Protein AF-A0A166WUS9-F1 (afdb_monomer_lite)

Secondary structure (DSSP, 8-state):
-HHHHHHHHHHHHHHHHHHHHHHHHHHHHHHHHTTTT-SHHHHHHHHHHHHHHHHHHHHHHH-S--HHHHHHHHH----

Sequence (79 aa):
MEMLKARKIFRLLAIFLALPLWVITTVILFAIMIEQYNGSYTWLSFIGALSGALGFSYVAVRGYMPRILFELFRLTPLK

Radius of gyration: 15.94 Å; chains: 1; bounding box: 35×32×43 Å

Foldseek 3Di:
DVVVVLLVVLLVVLVVQLVVLVVVLVVLVVCVVVVVDPDPVSVVVNVVSVVSNVQSVVCNVVSDRPVVVVVVVVPDDDD

Organism: NCBI:txid1365250

pLDDT: mean 75.2, std 13.67, range [41.72, 91.81]

Structure (mmCIF, N/CA/C/O backbone):
data_AF-A0A166WU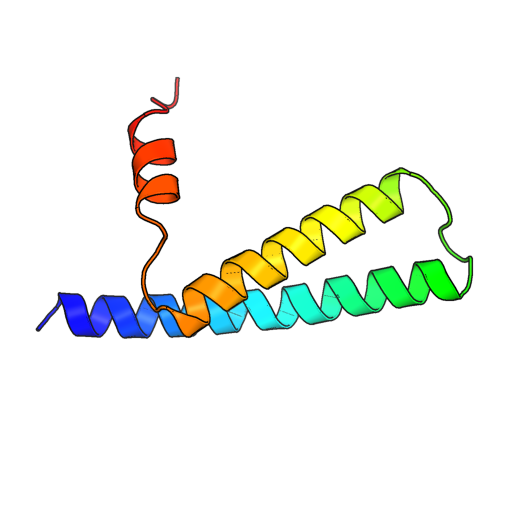S9-F1
#
_entry.id   AF-A0A166WUS9-F1
#
loop_
_atom_site.group_PDB
_atom_site.id
_atom_site.type_symbol
_atom_site.label_atom_id
_atom_site.label_alt_id
_atom_site.label_comp_id
_atom_site.label_asym_id
_atom_site.label_entity_id
_atom_site.label_seq_id
_atom_site.pdbx_PDB_ins_code
_atom_site.Cartn_x
_atom_site.Cartn_y
_atom_site.Cartn_z
_atom_site.occupancy
_atom_site.B_iso_or_equiv
_atom_site.auth_seq_id
_atom_site.auth_comp_id
_atom_site.auth_asym_id
_atom_site.auth_atom_id
_atom_site.pdbx_PDB_model_num
ATOM 1 N N . MET A 1 1 ? -19.724 6.851 24.040 1.00 46.47 1 MET A N 1
ATOM 2 C CA . MET A 1 1 ? -20.150 6.323 22.717 1.00 46.47 1 MET A CA 1
ATOM 3 C C . MET A 1 1 ? -19.384 6.938 21.535 1.00 46.47 1 MET A C 1
ATOM 5 O O . MET A 1 1 ? -19.232 6.260 20.527 1.00 46.47 1 MET A O 1
ATOM 9 N N . GLU A 1 2 ? -18.835 8.151 21.666 1.00 53.19 2 GLU A N 1
ATOM 10 C CA . GLU A 1 2 ? -18.023 8.858 20.651 1.00 53.19 2 GLU A CA 1
ATOM 11 C C . GLU A 1 2 ? -16.827 8.047 20.102 1.00 53.19 2 GLU A C 1
ATOM 13 O O . GLU A 1 2 ? -16.660 7.906 18.891 1.00 53.19 2 GLU A O 1
ATOM 18 N N . MET A 1 3 ? -16.031 7.418 20.980 1.00 51.91 3 MET A N 1
ATOM 19 C CA . MET A 1 3 ? -14.824 6.676 20.571 1.00 51.91 3 MET A CA 1
ATOM 20 C C . MET A 1 3 ? -15.113 5.475 19.654 1.00 51.91 3 MET A C 1
ATOM 22 O O . MET A 1 3 ? -14.300 5.142 18.792 1.00 51.91 3 MET A O 1
ATOM 26 N N . LEU A 1 4 ? -16.280 4.834 19.794 1.00 56.78 4 LEU A N 1
ATOM 27 C CA . LEU A 1 4 ? -16.693 3.722 18.928 1.00 56.78 4 LEU A CA 1
ATOM 28 C C . LEU A 1 4 ? -17.124 4.203 17.534 1.00 56.78 4 LEU A C 1
ATOM 30 O O 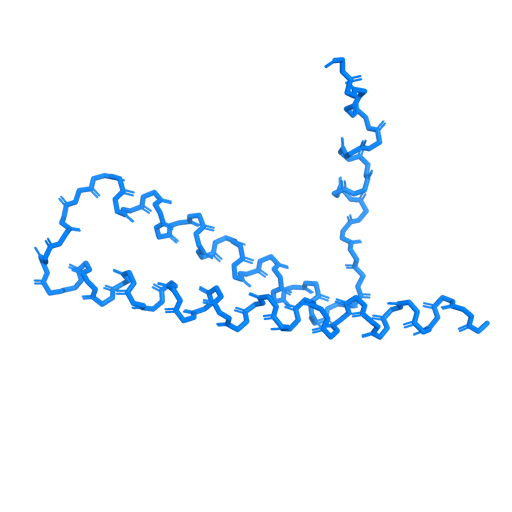. LEU A 1 4 ? -16.902 3.489 16.554 1.00 56.78 4 LEU A O 1
ATOM 34 N N . LYS A 1 5 ? -17.703 5.408 17.425 1.00 59.44 5 LYS A N 1
ATOM 35 C CA . LYS A 1 5 ? -18.040 6.033 16.136 1.00 59.44 5 LYS A CA 1
ATOM 36 C C . LYS A 1 5 ? -16.784 6.465 15.386 1.00 59.44 5 LYS A C 1
ATOM 38 O O . LYS A 1 5 ? -16.631 6.087 14.227 1.00 59.44 5 LYS A O 1
ATOM 43 N N . ALA A 1 6 ? -15.860 7.156 16.059 1.00 62.34 6 ALA A N 1
ATOM 44 C CA . ALA A 1 6 ? -14.579 7.549 15.472 1.00 62.34 6 ALA A CA 1
ATOM 45 C C . ALA A 1 6 ? -13.830 6.328 14.916 1.00 62.34 6 ALA A C 1
ATOM 47 O O . ALA A 1 6 ? -13.393 6.330 13.768 1.00 62.34 6 ALA A O 1
ATOM 48 N N . ARG A 1 7 ? -13.798 5.226 15.679 1.00 64.62 7 ARG A N 1
ATOM 49 C CA . ARG A 1 7 ? -13.196 3.953 15.257 1.00 64.62 7 ARG A CA 1
ATOM 50 C C . ARG A 1 7 ? -13.753 3.433 13.928 1.00 64.62 7 ARG A C 1
ATOM 52 O O . ARG A 1 7 ? -12.986 3.021 13.065 1.00 64.62 7 ARG A O 1
ATOM 59 N N . LYS A 1 8 ? -15.080 3.444 13.756 1.00 69.25 8 LYS A N 1
ATOM 60 C CA . LYS A 1 8 ? -15.733 2.992 12.515 1.00 69.25 8 LYS A CA 1
ATOM 61 C C . LYS A 1 8 ? -15.406 3.906 11.333 1.00 69.25 8 LYS A C 1
ATOM 63 O O . LYS A 1 8 ? -15.149 3.396 10.249 1.00 69.25 8 LYS A O 1
ATOM 68 N N . ILE A 1 9 ? -15.361 5.219 11.555 1.00 75.12 9 ILE A N 1
ATOM 69 C CA . ILE A 1 9 ? -15.047 6.213 10.519 1.00 75.12 9 ILE A CA 1
ATOM 70 C C . ILE A 1 9 ? -13.602 6.057 10.035 1.00 75.12 9 ILE A C 1
ATOM 72 O O . ILE A 1 9 ? -13.378 5.942 8.835 1.00 75.12 9 ILE A O 1
ATOM 76 N N . PHE A 1 10 ? -12.630 5.953 10.947 1.00 72.69 10 PHE A N 1
ATOM 77 C CA . PHE A 1 10 ? -11.226 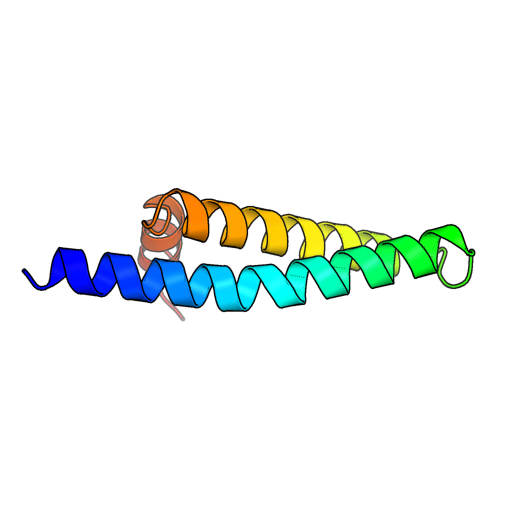5.727 10.581 1.00 72.69 10 PHE A CA 1
ATOM 78 C C . PHE A 1 10 ? -11.025 4.421 9.818 1.00 72.69 10 PHE A C 1
ATOM 80 O O . PHE A 1 10 ? -10.232 4.362 8.884 1.00 72.69 10 PHE A O 1
ATOM 87 N N . ARG A 1 11 ? -11.770 3.378 10.189 1.00 74.38 11 ARG A N 1
ATOM 88 C CA . ARG A 1 11 ? -11.738 2.091 9.496 1.00 74.38 11 ARG A CA 1
ATOM 89 C C . ARG A 1 11 ? -12.236 2.215 8.058 1.00 74.38 11 ARG A C 1
ATOM 91 O O . ARG A 1 11 ? -11.597 1.704 7.148 1.00 74.38 11 ARG A O 1
ATOM 98 N N . LEU A 1 12 ? -13.347 2.920 7.860 1.00 80.88 12 LEU A N 1
ATOM 99 C CA . LEU A 1 12 ? -13.961 3.119 6.548 1.00 80.88 12 LEU A CA 1
ATOM 100 C C . LEU A 1 12 ? -13.088 4.005 5.650 1.00 80.88 12 LEU A C 1
ATOM 102 O O . LEU A 1 12 ? -12.875 3.676 4.488 1.00 80.88 12 LEU A O 1
ATOM 106 N N . LEU A 1 13 ? -12.497 5.058 6.221 1.00 81.69 13 LEU A N 1
ATOM 107 C CA . LEU A 1 13 ? -11.538 5.921 5.535 1.00 81.69 13 LEU A CA 1
ATOM 108 C C . LEU A 1 13 ? -10.274 5.147 5.128 1.00 81.69 13 LEU A C 1
ATOM 110 O O . LEU A 1 13 ? -9.800 5.277 4.005 1.00 81.69 13 LEU A O 1
ATOM 114 N N . ALA A 1 14 ? -9.762 4.286 6.010 1.00 81.00 14 ALA A N 1
ATOM 115 C CA . ALA A 1 14 ? -8.604 3.451 5.717 1.00 81.00 14 ALA A CA 1
ATOM 116 C C . ALA A 1 14 ? -8.884 2.421 4.612 1.00 81.00 14 ALA A C 1
ATOM 118 O O . ALA A 1 14 ? -8.027 2.217 3.762 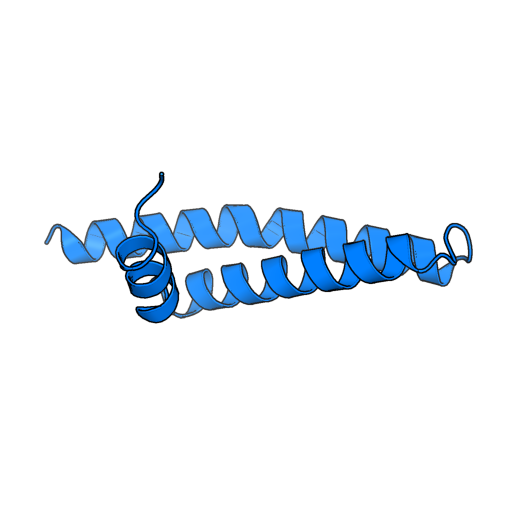1.00 81.00 14 ALA A O 1
ATOM 119 N N . ILE A 1 15 ? -10.079 1.817 4.570 1.00 82.94 15 ILE A N 1
ATOM 120 C CA . ILE A 1 15 ? -10.491 0.938 3.459 1.00 82.94 15 ILE A CA 1
ATOM 121 C C . ILE A 1 15 ? -10.544 1.730 2.150 1.00 82.94 15 ILE A C 1
ATOM 123 O O . ILE A 1 15 ? -10.022 1.279 1.131 1.00 82.94 15 ILE A O 1
ATOM 127 N N . PHE A 1 16 ? -11.139 2.923 2.196 1.00 86.75 16 PHE A N 1
ATOM 128 C CA . PHE A 1 16 ? -11.282 3.786 1.031 1.00 86.75 16 PHE A CA 1
ATOM 129 C C . PHE A 1 16 ? -9.932 4.244 0.465 1.00 86.75 16 PHE A C 1
ATOM 131 O O . PHE A 1 16 ? -9.811 4.384 -0.743 1.00 86.75 16 PHE A O 1
ATOM 138 N N . LEU A 1 17 ? -8.910 4.427 1.310 1.00 83.75 17 LEU A N 1
ATOM 139 C CA . LEU A 1 17 ? -7.538 4.708 0.870 1.00 83.75 17 LEU A CA 1
ATOM 140 C C . LEU A 1 17 ? -6.748 3.452 0.476 1.00 83.75 17 LEU A C 1
ATOM 142 O O . LEU A 1 17 ? -5.944 3.508 -0.452 1.00 83.75 17 LEU A O 1
ATOM 146 N N . ALA A 1 18 ? -6.959 2.319 1.147 1.00 85.38 18 ALA A N 1
ATOM 147 C CA . ALA A 1 18 ? -6.232 1.086 0.857 1.00 85.38 18 ALA A CA 1
ATOM 148 C C . ALA A 1 18 ? -6.562 0.543 -0.540 1.00 85.38 18 ALA A C 1
ATOM 150 O O . ALA A 1 18 ? -5.656 0.121 -1.253 1.00 85.38 18 ALA A O 1
ATOM 151 N N . LEU A 1 19 ? -7.835 0.578 -0.948 1.00 86.31 19 LEU A N 1
ATOM 152 C CA . LEU A 1 19 ? -8.282 0.085 -2.256 1.00 86.31 19 LEU A CA 1
ATOM 153 C C . LEU A 1 19 ? -7.560 0.746 -3.449 1.00 86.31 19 LEU A C 1
ATOM 155 O O . LEU A 1 19 ? -6.949 0.017 -4.231 1.00 86.31 19 LEU A O 1
ATOM 159 N N . PRO A 1 20 ? -7.560 2.084 -3.611 1.00 88.94 20 PRO A N 1
ATOM 160 C CA . PRO A 1 20 ? -6.858 2.730 -4.716 1.00 88.94 20 PRO A CA 1
ATOM 161 C C . PRO A 1 20 ? -5.343 2.527 -4.633 1.00 88.94 20 PRO A C 1
ATOM 163 O O . PRO A 1 20 ? -4.705 2.361 -5.668 1.00 88.94 20 PRO A O 1
ATOM 166 N N . LEU A 1 21 ? -4.759 2.464 -3.430 1.00 88.62 21 LEU A N 1
ATOM 167 C CA . LEU A 1 21 ? -3.335 2.157 -3.267 1.00 88.62 21 LEU A CA 1
ATOM 168 C C . LEU A 1 21 ? -2.987 0.742 -3.737 1.00 88.62 21 LEU A C 1
ATOM 170 O O . LEU A 1 21 ? -1.968 0.565 -4.402 1.00 88.62 21 LEU A O 1
ATOM 174 N N . TRP A 1 22 ? -3.836 -0.251 -3.464 1.00 90.12 22 TRP A N 1
ATOM 175 C CA . TRP A 1 22 ? -3.677 -1.598 -4.013 1.00 90.12 22 TRP A CA 1
ATOM 176 C C . TRP A 1 22 ? -3.768 -1.601 -5.539 1.00 90.12 22 TRP A C 1
ATOM 178 O O . TRP A 1 22 ? -2.910 -2.198 -6.185 1.00 90.12 22 TRP A O 1
ATOM 188 N N . VAL A 1 23 ? -4.728 -0.875 -6.122 1.00 91.81 23 VAL A N 1
ATOM 189 C CA . VAL A 1 23 ? -4.849 -0.742 -7.584 1.00 91.81 23 VAL A CA 1
ATOM 190 C C . VAL A 1 23 ? -3.579 -0.133 -8.181 1.00 91.81 23 VAL A C 1
ATOM 192 O O . VAL A 1 23 ? -2.973 -0.737 -9.064 1.00 91.81 23 VAL A O 1
ATOM 195 N N . ILE A 1 24 ? -3.110 1.003 -7.658 1.00 89.69 24 ILE A N 1
ATOM 196 C CA . ILE A 1 24 ? -1.872 1.657 -8.112 1.00 89.69 24 ILE A CA 1
ATOM 197 C C . ILE A 1 24 ? -0.681 0.697 -8.009 1.00 89.69 24 ILE A C 1
ATOM 199 O O . ILE A 1 24 ? 0.078 0.549 -8.963 1.00 89.69 24 ILE A O 1
ATOM 203 N N . THR A 1 25 ? -0.551 -0.005 -6.883 1.00 90.44 25 THR A N 1
ATOM 204 C CA . THR A 1 25 ? 0.526 -0.978 -6.657 1.00 90.44 25 THR A CA 1
ATOM 205 C C . THR A 1 25 ? 0.502 -2.092 -7.708 1.00 90.44 25 THR A C 1
ATOM 207 O O . THR A 1 25 ? 1.544 -2.420 -8.271 1.00 90.44 25 THR A O 1
ATOM 210 N N . THR A 1 26 ? -0.677 -2.636 -8.032 1.00 90.00 26 THR A N 1
ATOM 211 C CA . THR A 1 26 ? -0.815 -3.675 -9.067 1.00 90.00 26 THR A CA 1
ATOM 212 C C . THR A 1 26 ? -0.517 -3.163 -10.474 1.00 90.00 26 THR A C 1
ATOM 214 O O . THR A 1 26 ? 0.142 -3.862 -11.239 1.00 90.00 26 THR A O 1
ATOM 217 N N . VAL A 1 27 ? -0.929 -1.935 -10.807 1.00 90.31 27 VAL A N 1
ATOM 218 C CA . VAL A 1 27 ? -0.642 -1.310 -12.107 1.00 90.31 27 VAL A CA 1
ATOM 219 C C . VAL A 1 27 ? 0.859 -1.084 -12.277 1.00 90.31 27 VAL A C 1
ATOM 221 O O . VAL A 1 27 ? 1.408 -1.415 -13.325 1.00 90.31 27 VAL A O 1
ATOM 224 N N . ILE A 1 28 ? 1.541 -0.582 -11.242 1.00 86.88 28 ILE A N 1
ATOM 225 C CA . ILE A 1 28 ? 2.997 -0.395 -11.272 1.00 86.88 28 ILE A CA 1
ATOM 226 C C . ILE A 1 28 ? 3.705 -1.747 -11.415 1.00 86.88 28 ILE A C 1
ATOM 228 O O . ILE A 1 28 ? 4.608 -1.872 -12.238 1.00 86.88 28 ILE A O 1
ATOM 232 N N . LEU A 1 29 ? 3.279 -2.774 -10.669 1.00 88.19 29 LEU A N 1
ATOM 233 C CA . LEU A 1 29 ? 3.852 -4.118 -10.783 1.00 88.19 29 LEU A CA 1
ATOM 234 C C . LEU A 1 29 ? 3.692 -4.682 -12.203 1.00 88.19 29 LEU A C 1
ATOM 236 O O . LEU A 1 29 ? 4.631 -5.252 -12.753 1.00 88.19 29 LEU A O 1
ATOM 240 N N . PHE A 1 30 ? 2.518 -4.495 -12.809 1.00 88.88 30 PHE A N 1
ATOM 241 C CA . PHE A 1 30 ? 2.252 -4.925 -14.178 1.00 88.88 30 PHE A CA 1
ATOM 242 C C . PHE A 1 30 ? 3.138 -4.184 -15.186 1.00 88.88 30 PHE A C 1
ATOM 244 O O . PHE A 1 30 ? 3.722 -4.815 -16.062 1.00 88.88 30 PHE A O 1
ATOM 251 N N . ALA A 1 31 ? 3.309 -2.871 -15.015 1.00 85.81 31 ALA A N 1
ATOM 252 C CA . ALA A 1 31 ? 4.174 -2.042 -15.851 1.00 85.81 31 ALA A CA 1
ATOM 253 C C . ALA A 1 31 ? 5.664 -2.434 -15.754 1.00 85.81 31 ALA A C 1
ATOM 255 O O . ALA A 1 31 ? 6.394 -2.342 -16.742 1.00 85.81 31 ALA A O 1
ATOM 256 N N . ILE A 1 32 ? 6.110 -2.904 -14.583 1.00 86.06 32 ILE A N 1
ATOM 257 C CA . ILE A 1 32 ? 7.450 -3.478 -14.390 1.00 86.06 32 ILE A CA 1
ATOM 258 C C . ILE A 1 32 ? 7.561 -4.841 -15.094 1.00 86.06 32 ILE A C 1
ATOM 260 O O . ILE A 1 32 ? 8.546 -5.085 -15.783 1.00 86.06 32 ILE A O 1
ATOM 264 N N . MET A 1 33 ? 6.552 -5.712 -14.959 1.00 85.69 33 MET A N 1
ATOM 265 C CA . MET A 1 33 ? 6.546 -7.065 -15.545 1.00 85.69 33 MET A CA 1
ATOM 266 C C . MET A 1 33 ? 6.617 -7.074 -17.075 1.00 85.69 33 MET A C 1
ATOM 268 O O . MET A 1 33 ? 7.224 -7.971 -17.647 1.00 85.69 33 MET A O 1
ATOM 272 N N . ILE A 1 34 ? 6.014 -6.087 -17.740 1.00 89.44 34 ILE A N 1
ATOM 273 C CA . ILE A 1 34 ? 6.072 -5.942 -19.206 1.00 89.44 34 ILE A CA 1
ATOM 274 C C . ILE A 1 34 ? 7.302 -5.152 -19.685 1.00 89.44 34 ILE A C 1
ATOM 276 O O . ILE A 1 34 ? 7.325 -4.691 -20.822 1.00 89.44 34 ILE A O 1
ATOM 280 N N . GLU A 1 35 ? 8.288 -4.941 -18.806 1.00 79.69 35 GLU A N 1
ATOM 281 C CA . GLU A 1 35 ? 9.535 -4.198 -19.046 1.00 79.69 35 GLU A CA 1
ATOM 282 C C . GLU A 1 35 ? 9.354 -2.757 -19.563 1.00 79.69 35 GLU A C 1
ATOM 284 O O . GLU A 1 35 ? 10.321 -2.107 -19.958 1.00 79.69 35 GLU A O 1
ATOM 289 N N . GLN A 1 36 ? 8.138 -2.198 -19.497 1.00 72.31 36 GLN A N 1
ATOM 290 C CA . GLN A 1 36 ? 7.869 -0.821 -19.928 1.00 72.31 36 GLN A CA 1
ATOM 291 C C . GLN A 1 36 ? 8.629 0.207 -19.084 1.00 72.31 36 GLN A C 1
ATOM 293 O O . GLN A 1 36 ? 8.972 1.278 -19.582 1.00 72.31 36 GLN A O 1
ATOM 298 N N . TYR A 1 37 ? 8.884 -0.101 -17.808 1.00 67.44 37 TYR A N 1
ATOM 299 C CA . TYR A 1 37 ? 9.510 0.823 -16.866 1.00 67.44 37 TYR A CA 1
ATOM 300 C C . TYR A 1 37 ? 10.471 0.107 -15.912 1.00 67.44 37 TYR A C 1
ATOM 302 O O . TYR A 1 37 ? 10.144 -0.140 -14.752 1.00 67.44 37 TYR A O 1
ATOM 310 N N . ASN A 1 38 ? 11.690 -0.175 -16.377 1.00 69.19 38 ASN A N 1
ATOM 311 C CA . ASN A 1 38 ? 12.736 -0.823 -15.578 1.00 69.19 38 ASN A CA 1
ATOM 312 C C . ASN A 1 38 ? 13.744 0.193 -15.001 1.00 69.19 38 ASN A C 1
ATOM 314 O O . ASN A 1 38 ? 14.934 0.175 -15.306 1.00 69.19 38 ASN A O 1
ATOM 318 N N . GLY A 1 39 ? 13.242 1.146 -14.211 1.00 77.88 39 GLY A N 1
ATOM 319 C CA . GLY A 1 39 ? 14.049 2.187 -13.569 1.00 77.88 39 GLY A CA 1
ATOM 320 C C . GLY A 1 39 ? 13.973 2.116 -12.046 1.00 77.88 39 GLY A C 1
ATOM 321 O O . GLY A 1 39 ? 12.934 1.767 -11.484 1.00 77.88 39 GLY A O 1
ATOM 322 N N . SER A 1 40 ? 15.046 2.518 -11.356 1.00 79.00 40 SER A N 1
ATOM 323 C CA . SER A 1 40 ? 15.089 2.579 -9.884 1.00 79.00 40 SER A CA 1
ATOM 324 C C . SER A 1 40 ? 13.963 3.436 -9.293 1.00 79.00 40 SER A C 1
ATOM 326 O O . SER A 1 40 ? 13.465 3.149 -8.208 1.00 79.00 40 SER A O 1
ATOM 328 N N . TYR A 1 41 ? 13.518 4.461 -10.026 1.00 81.00 41 TYR A N 1
ATOM 329 C CA . TYR A 1 41 ? 12.391 5.306 -9.632 1.00 81.00 41 TYR A CA 1
ATOM 330 C C . TYR A 1 41 ? 11.064 4.531 -9.588 1.00 81.00 41 TYR A C 1
ATOM 332 O O . TYR A 1 41 ? 10.321 4.649 -8.619 1.00 81.00 41 TYR A O 1
ATOM 340 N N . THR A 1 42 ? 10.797 3.675 -10.577 1.00 81.25 42 THR A N 1
ATOM 341 C CA . THR A 1 42 ? 9.581 2.849 -10.643 1.00 81.25 42 THR A CA 1
ATOM 342 C C . THR A 1 42 ? 9.503 1.875 -9.471 1.00 81.25 42 THR A C 1
ATOM 344 O O . THR A 1 42 ? 8.448 1.709 -8.860 1.00 81.25 42 THR A O 1
ATOM 347 N N . TRP A 1 43 ? 10.642 1.283 -9.102 1.00 83.12 43 TRP A N 1
ATOM 348 C CA . TRP A 1 43 ? 10.751 0.412 -7.934 1.00 83.12 43 TRP A CA 1
ATOM 349 C C . TRP A 1 43 ? 10.525 1.163 -6.618 1.00 83.12 43 TRP A C 1
ATOM 351 O O . TRP A 1 43 ? 9.828 0.657 -5.740 1.00 83.12 43 TRP A O 1
ATOM 361 N N . LEU A 1 44 ? 11.042 2.388 -6.482 1.00 86.69 44 LEU A N 1
ATOM 362 C CA . LEU A 1 44 ? 10.772 3.234 -5.313 1.00 86.69 44 LEU A CA 1
ATOM 363 C C . LEU A 1 44 ? 9.287 3.602 -5.210 1.00 86.69 44 LEU A C 1
ATOM 365 O O . LEU A 1 44 ? 8.707 3.513 -4.127 1.00 86.69 44 LEU A O 1
ATOM 369 N N . SER A 1 45 ? 8.652 3.955 -6.331 1.00 84.19 45 SER A N 1
ATOM 370 C CA . SER A 1 45 ? 7.209 4.210 -6.384 1.00 84.19 45 SER A CA 1
ATOM 371 C C . SER A 1 45 ? 6.399 2.968 -6.013 1.00 84.19 45 SER A C 1
ATOM 373 O O . SER A 1 45 ? 5.440 3.079 -5.250 1.00 84.19 45 SER A O 1
ATOM 375 N N . PHE A 1 46 ? 6.806 1.785 -6.483 1.00 87.81 46 PHE A N 1
ATOM 376 C CA . PHE A 1 46 ? 6.180 0.514 -6.120 1.00 87.81 46 PHE A CA 1
ATOM 377 C C . PHE A 1 46 ? 6.277 0.239 -4.615 1.00 87.81 46 PHE A C 1
ATOM 379 O O . PHE A 1 46 ? 5.263 -0.017 -3.972 1.00 87.81 46 PHE A O 1
ATOM 386 N N . ILE A 1 47 ? 7.476 0.344 -4.033 1.00 88.38 47 ILE A N 1
ATOM 387 C CA . ILE A 1 47 ? 7.703 0.102 -2.600 1.00 88.38 47 ILE A CA 1
ATOM 388 C C . ILE A 1 47 ? 6.912 1.099 -1.743 1.00 88.38 47 ILE A C 1
ATOM 390 O O . ILE A 1 47 ? 6.320 0.709 -0.733 1.00 88.38 47 ILE A O 1
ATOM 394 N N . GLY A 1 48 ? 6.863 2.372 -2.146 1.00 86.81 48 GLY A N 1
ATOM 395 C CA . GLY A 1 48 ? 6.081 3.403 -1.464 1.00 86.81 48 GLY A CA 1
ATOM 396 C C . GLY A 1 48 ? 4.579 3.120 -1.510 1.00 86.81 48 GLY A C 1
ATOM 397 O O . GLY A 1 48 ? 3.917 3.126 -0.470 1.00 86.81 48 GLY A O 1
ATOM 398 N N . ALA A 1 49 ? 4.050 2.806 -2.696 1.00 87.50 49 ALA A N 1
ATOM 399 C CA . ALA A 1 49 ? 2.643 2.462 -2.882 1.00 87.50 49 ALA A CA 1
ATOM 400 C C . ALA A 1 49 ? 2.259 1.192 -2.105 1.00 87.50 49 ALA A C 1
ATOM 402 O O . ALA A 1 49 ? 1.248 1.192 -1.403 1.00 87.50 49 ALA A O 1
ATOM 403 N N . LEU A 1 50 ? 3.109 0.160 -2.133 1.00 88.62 50 LEU A N 1
ATOM 404 C CA . LEU A 1 50 ? 2.926 -1.089 -1.394 1.00 88.62 50 LEU A CA 1
ATOM 405 C C . LEU A 1 50 ? 2.937 -0.861 0.123 1.00 88.62 50 LEU A C 1
ATOM 407 O O . LEU A 1 50 ? 2.062 -1.356 0.833 1.00 88.62 50 LEU A O 1
ATOM 411 N N . SER A 1 51 ? 3.892 -0.078 0.629 1.00 87.69 51 SER A N 1
ATOM 412 C CA . SER A 1 51 ? 3.977 0.253 2.057 1.00 87.69 51 SER A CA 1
ATOM 413 C C . SER A 1 51 ? 2.747 1.034 2.519 1.00 87.69 51 SER A C 1
ATOM 415 O O . SER A 1 51 ? 2.190 0.746 3.579 1.00 87.69 51 SER A O 1
ATOM 417 N N . GLY A 1 52 ? 2.272 1.977 1.697 1.00 85.50 52 GLY A N 1
ATOM 418 C CA . GLY A 1 52 ? 1.015 2.684 1.924 1.00 85.50 52 GLY A CA 1
ATOM 419 C C . GLY A 1 52 ? -0.180 1.730 1.939 1.00 85.50 52 GLY A C 1
ATOM 420 O O . GLY A 1 52 ? -0.946 1.726 2.902 1.00 85.50 52 GLY A O 1
ATOM 421 N N . ALA A 1 53 ? -0.317 0.876 0.921 1.00 87.38 53 ALA A N 1
ATOM 422 C CA . ALA A 1 53 ? -1.402 -0.096 0.809 1.00 87.38 53 ALA A CA 1
ATOM 423 C C . ALA A 1 53 ? -1.465 -1.017 2.036 1.00 87.38 53 ALA A C 1
ATOM 425 O O . ALA A 1 53 ? -2.533 -1.186 2.630 1.00 87.38 53 ALA A O 1
ATOM 426 N N . LEU A 1 54 ? -0.322 -1.553 2.473 1.00 87.12 54 LEU A N 1
ATOM 427 C CA . LEU A 1 54 ? -0.209 -2.383 3.673 1.00 87.12 54 LEU A CA 1
ATOM 428 C C . LEU A 1 54 ? -0.518 -1.596 4.952 1.00 87.12 54 LEU A C 1
ATOM 430 O O . LEU A 1 54 ? -1.257 -2.086 5.805 1.00 87.12 54 LEU A O 1
ATOM 434 N N . GLY A 1 55 ? -0.017 -0.364 5.074 1.00 84.06 55 GLY A N 1
ATOM 435 C CA . GLY A 1 55 ? -0.273 0.510 6.218 1.00 84.06 55 GLY A CA 1
ATOM 436 C C . GLY A 1 55 ? -1.758 0.834 6.386 1.00 84.06 55 GLY A C 1
ATOM 437 O O . GLY A 1 55 ? -2.325 0.629 7.462 1.00 84.06 55 GLY A O 1
ATOM 438 N N . PHE A 1 56 ? -2.428 1.266 5.317 1.00 83.50 56 PHE A N 1
ATOM 439 C CA . PHE A 1 56 ? -3.865 1.545 5.353 1.00 83.50 56 PHE A CA 1
ATOM 440 C C . PHE A 1 56 ? -4.698 0.271 5.509 1.00 83.50 56 PHE A C 1
ATOM 442 O O . PHE A 1 56 ? -5.677 0.285 6.253 1.00 83.50 56 PHE A O 1
ATOM 449 N N . SER A 1 57 ? -4.280 -0.855 4.922 1.00 84.81 57 SER A N 1
ATOM 450 C CA . SER A 1 57 ? -4.923 -2.157 5.156 1.00 84.81 57 SER A CA 1
ATOM 451 C C . SER A 1 57 ? -4.825 -2.574 6.627 1.00 84.81 57 SER A C 1
ATOM 453 O O . SER A 1 57 ? -5.801 -3.040 7.214 1.00 84.81 57 SER A O 1
ATOM 455 N N . TYR A 1 58 ? -3.683 -2.338 7.275 1.00 82.75 58 TYR A N 1
ATOM 456 C CA . TYR A 1 58 ? -3.506 -2.598 8.701 1.00 82.75 58 TYR A CA 1
ATOM 457 C C . TYR A 1 58 ? -4.430 -1.725 9.558 1.00 82.75 58 TYR A C 1
ATOM 459 O O . TYR A 1 58 ? -5.101 -2.236 10.459 1.00 82.75 58 TYR A O 1
ATOM 467 N N . VAL A 1 59 ? -4.532 -0.426 9.252 1.00 79.75 59 VAL A N 1
ATOM 468 C CA . VAL A 1 59 ? -5.462 0.493 9.934 1.00 79.75 59 VAL A CA 1
ATOM 469 C C . VAL A 1 59 ? -6.918 0.085 9.695 1.00 79.75 59 VAL A C 1
ATOM 471 O O . VAL A 1 59 ? -7.720 0.113 10.629 1.00 79.75 59 VAL A O 1
ATOM 474 N N . ALA A 1 60 ? -7.260 -0.367 8.489 1.00 79.88 60 ALA A N 1
ATOM 475 C CA . ALA A 1 60 ? -8.576 -0.893 8.151 1.00 79.88 60 ALA A CA 1
ATOM 476 C C . ALA A 1 60 ? -8.915 -2.176 8.928 1.00 79.88 60 ALA A C 1
ATOM 478 O O . ALA A 1 60 ? -10.047 -2.348 9.372 1.00 79.88 60 ALA A O 1
ATOM 479 N N . VAL A 1 61 ? -7.960 -3.077 9.163 1.00 76.31 61 VAL A N 1
ATOM 480 C CA . VAL A 1 61 ? -8.220 -4.308 9.928 1.0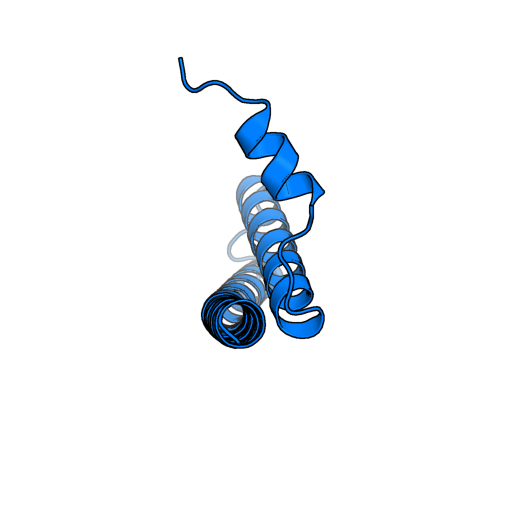0 76.31 61 VAL A CA 1
ATOM 481 C C . VAL A 1 61 ? -8.283 -4.020 11.425 1.00 76.31 61 VAL A C 1
ATOM 483 O O . VAL A 1 61 ? -9.255 -4.404 12.078 1.00 76.31 61 VAL A O 1
ATOM 486 N N . ARG A 1 62 ? -7.288 -3.314 11.970 1.00 74.56 62 ARG A N 1
ATOM 487 C CA . ARG A 1 62 ? -7.181 -3.017 13.407 1.00 74.56 62 ARG A CA 1
ATOM 488 C C . ARG A 1 62 ? -8.215 -1.990 13.867 1.00 74.56 62 ARG A C 1
ATOM 490 O O . ARG A 1 62 ? -8.725 -2.094 14.976 1.00 74.56 62 ARG A O 1
ATOM 497 N N . GLY A 1 63 ? -8.572 -1.023 13.026 1.00 61.59 63 GLY A N 1
ATOM 498 C CA . GLY A 1 63 ? -9.513 0.048 13.361 1.00 61.59 63 GLY A CA 1
ATOM 499 C C . GLY A 1 63 ? -8.943 1.101 14.313 1.00 61.59 63 GLY A C 1
ATOM 500 O O . GLY A 1 63 ? -9.698 1.901 14.847 1.00 61.59 63 GLY A O 1
ATOM 501 N N . TYR A 1 64 ? -7.637 1.121 14.567 1.00 61.97 64 TYR A N 1
ATOM 502 C CA . TYR A 1 64 ? -6.979 2.170 15.344 1.00 61.97 64 TYR A CA 1
ATOM 503 C C . TYR A 1 64 ? -5.691 2.593 14.644 1.00 61.97 64 TYR A C 1
ATOM 505 O O . TYR A 1 64 ? -4.925 1.752 14.175 1.00 61.97 64 TYR A O 1
ATOM 513 N N . MET A 1 65 ? -5.474 3.906 14.570 1.00 55.00 65 MET A N 1
ATOM 514 C CA . MET A 1 65 ? -4.226 4.490 14.087 1.00 55.00 65 MET A CA 1
ATOM 515 C C . MET A 1 65 ? -3.096 4.025 15.025 1.00 55.00 65 MET A C 1
ATOM 517 O O . MET A 1 65 ? -3.292 4.059 16.246 1.00 55.00 65 MET A O 1
ATOM 521 N N . PRO A 1 66 ? -1.948 3.542 14.516 1.00 57.22 66 PRO A N 1
ATOM 522 C CA . PRO A 1 66 ? -0.843 3.132 15.372 1.00 57.22 66 PRO A CA 1
ATOM 523 C C . PRO A 1 66 ? -0.466 4.304 16.280 1.00 57.22 66 PRO A C 1
ATOM 525 O O . PRO A 1 66 ? -0.224 5.401 15.778 1.00 57.22 66 PRO A O 1
ATOM 528 N N . ARG A 1 67 ? -0.406 4.088 17.603 1.00 57.84 67 ARG A N 1
ATOM 529 C CA . ARG A 1 67 ? 0.016 5.118 18.578 1.00 57.84 67 ARG A CA 1
ATOM 530 C C . ARG A 1 67 ? 1.320 5.798 18.156 1.00 57.84 67 ARG A C 1
ATOM 532 O O . ARG A 1 67 ? 1.453 6.997 18.327 1.00 57.84 67 ARG A O 1
ATOM 539 N N . ILE A 1 68 ? 2.206 5.036 17.520 1.00 62.25 68 ILE A N 1
ATOM 540 C CA . ILE A 1 68 ? 3.462 5.491 16.922 1.00 62.25 68 ILE A CA 1
ATOM 541 C C . ILE A 1 68 ? 3.283 6.627 15.912 1.00 62.25 68 ILE A C 1
ATOM 543 O O . ILE A 1 68 ? 4.019 7.596 15.991 1.00 62.25 68 ILE A O 1
ATOM 547 N N . LEU A 1 69 ? 2.304 6.564 15.005 1.00 57.03 69 LEU A N 1
ATOM 548 C CA . LEU A 1 69 ? 2.055 7.645 14.041 1.00 57.03 69 LEU A CA 1
ATOM 549 C C . LEU A 1 69 ? 1.570 8.906 14.762 1.00 57.03 69 LEU A C 1
ATOM 551 O O . LEU A 1 69 ? 2.022 10.007 14.469 1.00 57.03 69 LEU A O 1
ATOM 555 N N . PHE A 1 70 ? 0.698 8.729 15.754 1.00 60.84 70 PHE A N 1
ATOM 556 C CA . PHE A 1 70 ? 0.191 9.828 16.570 1.00 60.84 70 PHE A CA 1
ATOM 557 C C . PHE A 1 70 ? 1.295 10.475 17.422 1.00 60.84 70 PHE A C 1
ATOM 559 O O . PHE A 1 70 ? 1.342 11.695 17.545 1.00 60.84 70 PHE A O 1
ATOM 566 N N . GLU A 1 71 ? 2.208 9.678 17.982 1.00 61.00 71 GLU A N 1
ATOM 567 C CA . GLU A 1 71 ? 3.367 10.179 18.724 1.00 61.00 71 GLU A CA 1
ATOM 568 C C . GLU A 1 71 ? 4.408 10.831 17.813 1.00 61.00 71 GLU A C 1
ATOM 570 O O . GLU A 1 71 ? 4.959 11.858 18.192 1.00 61.00 71 GLU A O 1
ATOM 575 N N . LEU A 1 72 ? 4.616 10.326 16.594 1.00 60.09 72 LEU A N 1
ATOM 576 C CA . LEU A 1 72 ? 5.530 10.936 15.626 1.00 60.09 72 LEU A CA 1
ATOM 577 C C . LEU A 1 72 ? 5.070 12.348 15.224 1.00 60.09 72 LEU A C 1
ATOM 579 O O . LEU A 1 72 ? 5.878 13.274 15.225 1.00 60.09 72 LEU A O 1
ATOM 583 N N . PHE A 1 73 ? 3.769 12.530 14.958 1.00 56.41 73 PHE A N 1
ATOM 584 C CA . PHE A 1 73 ? 3.167 13.845 14.685 1.00 56.41 73 PHE A CA 1
ATOM 5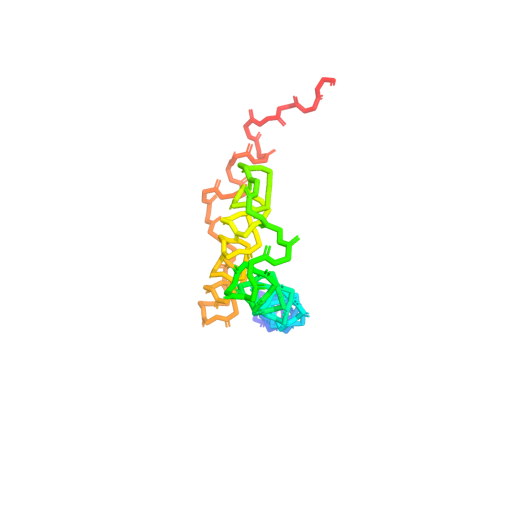85 C C . PHE A 1 73 ? 3.100 14.748 15.925 1.00 56.41 73 PHE A C 1
ATOM 587 O O . PHE A 1 73 ? 3.117 15.967 15.801 1.00 56.41 73 PHE A O 1
ATOM 594 N N . ARG A 1 74 ? 3.042 14.173 17.132 1.00 57.28 74 ARG A N 1
ATOM 595 C CA . ARG A 1 74 ? 3.110 14.937 18.388 1.00 57.28 74 ARG A CA 1
ATOM 596 C C . ARG A 1 74 ? 4.528 15.428 18.696 1.00 57.28 74 ARG A C 1
ATOM 598 O O . ARG A 1 74 ? 4.683 16.477 19.312 1.00 57.28 74 ARG A O 1
ATOM 605 N N . LEU A 1 75 ? 5.543 14.658 18.307 1.00 58.59 75 LEU A N 1
ATOM 606 C CA . LEU A 1 75 ? 6.960 14.937 18.562 1.00 58.59 75 LEU A CA 1
ATOM 607 C C . LEU A 1 75 ? 7.632 15.766 17.462 1.00 58.59 75 LEU A C 1
ATOM 609 O O . LEU A 1 75 ? 8.753 16.223 17.661 1.00 58.59 75 LEU A O 1
ATOM 613 N N . THR A 1 76 ? 6.969 15.986 16.326 1.00 50.94 76 THR A N 1
ATOM 614 C CA . THR A 1 76 ? 7.419 16.930 15.298 1.00 50.94 76 THR A CA 1
ATOM 615 C C . THR A 1 76 ? 6.695 18.262 15.486 1.00 50.94 76 THR A C 1
ATOM 617 O O . THR A 1 76 ? 5.587 18.433 14.979 1.00 50.94 76 THR A O 1
ATOM 620 N N . PRO A 1 77 ? 7.272 19.238 16.215 1.00 47.09 77 PRO A N 1
ATOM 621 C CA . PRO A 1 77 ? 6.789 20.603 16.111 1.00 47.09 77 PRO A CA 1
ATOM 622 C C . PRO A 1 77 ? 7.026 21.047 14.666 1.00 47.09 77 PRO A C 1
ATOM 624 O O . PRO A 1 77 ? 8.173 21.101 14.219 1.00 47.09 77 PRO A O 1
ATOM 627 N N . LEU A 1 78 ? 5.947 21.326 13.928 1.00 53.91 78 LEU A N 1
ATOM 628 C CA . LEU A 1 78 ? 6.044 22.126 12.711 1.00 53.91 78 LEU A CA 1
ATOM 629 C C . LEU A 1 78 ? 6.757 23.431 13.093 1.00 53.91 78 LEU A C 1
ATOM 631 O O . LEU A 1 78 ? 6.222 24.223 13.872 1.00 53.91 78 LEU A O 1
ATOM 635 N N . LYS A 1 79 ? 7.982 23.593 12.595 1.00 41.72 79 LYS A N 1
ATOM 636 C CA . LYS A 1 79 ? 8.656 24.883 12.476 1.00 41.72 79 LYS A CA 1
ATOM 637 C C . LYS A 1 79 ? 8.341 25.463 11.110 1.00 41.72 79 LYS A C 1
ATOM 639 O O . LYS A 1 79 ? 8.327 24.666 10.146 1.00 41.72 79 LYS A O 1
#